Protein AF-A0A6P0XPT6-F1 (afdb_monomer_lite)

pLDDT: mean 74.64, std 11.31, range [41.97, 84.5]

Sequence (40 aa):
MIHNIQDIEGMNSVYAEKLIEVGITNVAELLKKCSSLTGI

Foldseek 3Di:
DWAFPCNDVVDDPVNSVVCVVVVHGTVVSVCVVVVPPPPD

Radius of gyration: 10.14 Å; chains: 1; bounding box: 26×20×23 Å

Structure (mmCIF, N/CA/C/O backbone):
data_AF-A0A6P0XPT6-F1
#
_entry.id   AF-A0A6P0XPT6-F1
#
loop_
_atom_site.group_PDB
_atom_site.id
_atom_site.type_symbol
_atom_site.label_atom_id
_atom_site.label_alt_id
_atom_site.label_comp_id
_atom_site.label_asym_id
_atom_site.label_entity_id
_atom_site.label_seq_id
_atom_site.pdbx_PDB_ins_code
_atom_site.Cartn_x
_atom_site.Cartn_y
_atom_site.Cartn_z
_atom_site.occupancy
_atom_site.B_iso_or_equiv
_atom_site.auth_seq_id
_atom_site.auth_comp_id
_atom_site.auth_asym_id
_atom_site.auth_atom_id
_atom_site.pdbx_PDB_model_num
ATOM 1 N N . MET A 1 1 ? -11.881 9.982 5.169 1.00 48.81 1 MET A N 1
ATOM 2 C CA . MET A 1 1 ? -11.911 9.956 3.692 1.00 48.81 1 MET A CA 1
ATOM 3 C C . MET A 1 1 ? -11.143 8.724 3.252 1.00 48.81 1 MET A C 1
ATOM 5 O O . MET A 1 1 ? -10.002 8.570 3.672 1.00 48.81 1 MET A O 1
ATOM 9 N N . ILE A 1 2 ? -11.788 7.800 2.540 1.00 57.22 2 ILE A N 1
ATOM 10 C CA . ILE A 1 2 ? -11.133 6.591 2.028 1.00 57.22 2 ILE A CA 1
ATOM 11 C C . ILE A 1 2 ? -10.564 6.976 0.666 1.00 57.22 2 ILE A C 1
ATOM 13 O O . ILE A 1 2 ? -11.316 7.097 -0.295 1.00 57.22 2 ILE A O 1
ATOM 17 N N . HIS A 1 3 ? -9.266 7.257 0.608 1.00 70.56 3 HIS A N 1
ATOM 18 C CA . HIS A 1 3 ? -8.597 7.553 -0.655 1.00 70.56 3 HIS A CA 1
ATOM 19 C C . HIS A 1 3 ? -8.232 6.228 -1.322 1.00 70.56 3 HIS A C 1
ATOM 21 O O . HIS A 1 3 ? -7.585 5.367 -0.708 1.00 70.56 3 HIS A O 1
ATOM 27 N N . ASN A 1 4 ? -8.699 6.046 -2.556 1.00 74.44 4 ASN A N 1
ATOM 28 C CA . ASN A 1 4 ? -8.314 4.905 -3.374 1.00 74.44 4 ASN A CA 1
ATOM 29 C C . ASN A 1 4 ? -6.846 5.050 -3.756 1.00 74.44 4 ASN A C 1
ATOM 31 O O . ASN A 1 4 ? -6.375 6.146 -4.040 1.00 74.44 4 ASN A O 1
ATOM 35 N N . ILE A 1 5 ? -6.125 3.933 -3.804 1.00 77.50 5 ILE A N 1
ATOM 36 C CA . ILE A 1 5 ? -4.705 3.950 -4.177 1.00 77.50 5 ILE A CA 1
ATOM 37 C C . ILE A 1 5 ? -4.469 4.503 -5.591 1.00 77.50 5 ILE A C 1
ATOM 39 O O . ILE A 1 5 ? -3.414 5.051 -5.866 1.00 77.50 5 ILE A O 1
ATOM 43 N N . GLN A 1 6 ? -5.465 4.377 -6.469 1.00 76.81 6 GLN A N 1
ATOM 44 C CA . GLN A 1 6 ? -5.432 4.836 -7.859 1.00 76.81 6 GLN A CA 1
ATOM 45 C C . GLN A 1 6 ? -5.516 6.364 -7.978 1.00 76.8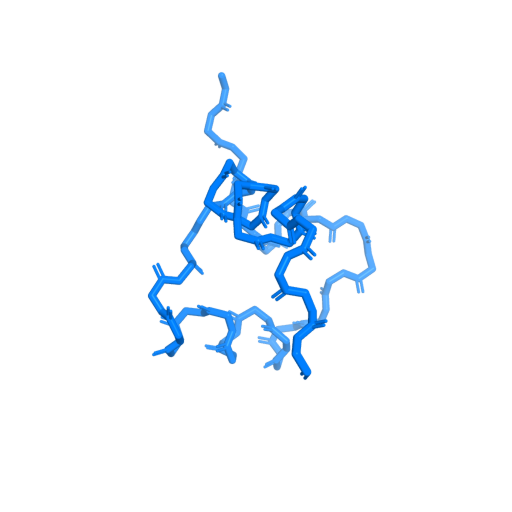1 6 GLN A C 1
ATOM 47 O O . GLN A 1 6 ? -5.223 6.906 -9.033 1.00 76.81 6 GLN A O 1
ATOM 52 N N . ASP A 1 7 ? -5.925 7.039 -6.902 1.00 80.00 7 ASP A N 1
ATOM 53 C CA . ASP A 1 7 ? -6.094 8.493 -6.830 1.00 80.00 7 ASP A CA 1
ATOM 54 C C . ASP A 1 7 ? -4.807 9.205 -6.365 1.00 80.00 7 ASP A C 1
ATOM 56 O O . ASP A 1 7 ? -4.756 10.426 -6.267 1.00 80.00 7 ASP A O 1
ATOM 60 N N . ILE A 1 8 ? -3.749 8.448 -6.049 1.00 79.19 8 ILE A N 1
ATOM 61 C CA . ILE A 1 8 ? -2.461 9.015 -5.645 1.00 79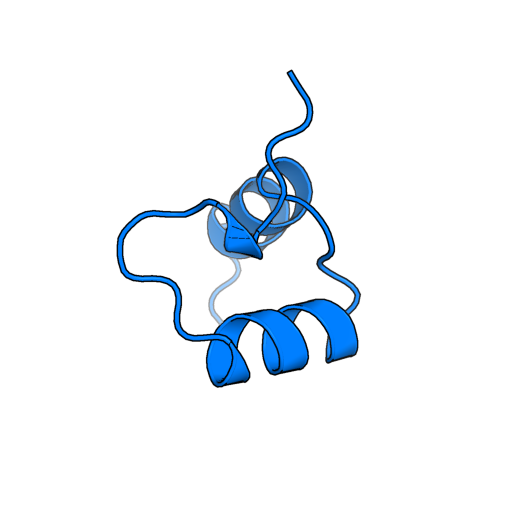.19 8 ILE A CA 1
ATOM 62 C C . ILE A 1 8 ? -1.783 9.649 -6.873 1.00 79.19 8 ILE A C 1
ATOM 64 O O . ILE A 1 8 ? -1.517 8.979 -7.869 1.00 79.19 8 ILE A O 1
ATOM 68 N N . GLU A 1 9 ? -1.447 10.935 -6.781 1.00 76.81 9 GLU A N 1
ATOM 69 C CA . GLU A 1 9 ? -0.639 11.643 -7.784 1.00 76.81 9 GLU A CA 1
ATOM 70 C C . GLU A 1 9 ? 0.683 10.899 -8.047 1.00 76.81 9 GLU A C 1
ATOM 72 O O . GLU A 1 9 ? 1.470 10.645 -7.132 1.00 76.81 9 GLU A O 1
ATOM 77 N N . GLY A 1 10 ? 0.928 10.530 -9.309 1.00 76.75 10 GLY A N 1
ATOM 78 C CA . GLY A 1 10 ? 2.098 9.740 -9.718 1.00 76.75 10 GLY A CA 1
ATOM 79 C C . GLY A 1 10 ? 1.932 8.218 -9.597 1.00 76.75 10 GLY A C 1
ATOM 80 O O . GLY A 1 10 ? 2.866 7.472 -9.899 1.00 76.75 10 GLY A O 1
ATOM 81 N N . MET A 1 11 ? 0.755 7.732 -9.201 1.00 80.94 11 MET A N 1
ATOM 82 C CA . MET A 1 11 ? 0.447 6.308 -9.156 1.00 80.94 11 MET A CA 1
ATOM 83 C C . MET A 1 11 ? 0.135 5.768 -10.548 1.00 80.94 11 MET A C 1
ATOM 85 O O . MET A 1 11 ? -0.868 6.112 -11.167 1.00 80.94 11 MET A O 1
ATOM 89 N N . ASN A 1 12 ? 0.986 4.873 -11.037 1.00 81.56 12 ASN A N 1
ATOM 90 C CA . ASN A 1 12 ? 0.708 4.157 -12.275 1.00 81.56 12 ASN A CA 1
ATOM 91 C C . ASN A 1 12 ? -0.242 2.976 -12.003 1.00 81.56 12 ASN A C 1
ATOM 93 O O . ASN A 1 12 ? -0.098 2.296 -10.983 1.00 81.56 12 ASN A O 1
ATOM 97 N N . SER A 1 13 ? -1.151 2.671 -12.932 1.00 80.06 13 SER A N 1
ATOM 98 C CA . SER A 1 13 ? -2.108 1.557 -12.825 1.00 80.06 13 SER A CA 1
ATOM 99 C C . SER A 1 13 ? -1.418 0.220 -12.545 1.00 80.06 13 SER A C 1
ATOM 101 O O . SER A 1 13 ? -1.893 -0.563 -11.733 1.00 80.06 13 SER A O 1
ATOM 103 N N . VAL A 1 14 ? -0.227 0.013 -13.116 1.00 83.31 14 VAL A N 1
ATOM 104 C CA . VAL A 1 14 ? 0.606 -1.178 -12.875 1.00 83.31 14 VAL A CA 1
ATOM 105 C C . VAL A 1 14 ? 1.057 -1.282 -11.413 1.00 83.31 14 VAL A C 1
ATOM 107 O O . VAL A 1 14 ? 1.120 -2.372 -10.849 1.00 83.31 14 VAL A O 1
ATOM 110 N N . TYR A 1 15 ? 1.384 -0.153 -10.782 1.00 80.50 15 TYR A N 1
ATOM 111 C CA . TYR A 1 15 ? 1.741 -0.117 -9.364 1.00 80.50 15 TYR A CA 1
ATOM 112 C C . TYR A 1 15 ? 0.507 -0.307 -8.484 1.00 80.50 15 TYR A C 1
ATOM 114 O O . TYR A 1 15 ? 0.581 -1.019 -7.487 1.00 80.50 15 TYR A O 1
ATOM 122 N N . ALA A 1 16 ? -0.631 0.275 -8.868 1.00 82.06 16 ALA A N 1
ATOM 123 C CA . ALA A 1 16 ? -1.894 0.066 -8.173 1.00 82.06 16 ALA A CA 1
ATOM 124 C C . ALA A 1 16 ? -2.325 -1.408 -8.198 1.00 82.06 16 ALA A C 1
ATOM 126 O O . ALA A 1 16 ? -2.674 -1.943 -7.150 1.00 82.06 16 ALA A O 1
ATOM 127 N N . GLU A 1 17 ? -2.216 -2.092 -9.338 1.00 84.06 17 GLU A N 1
ATOM 128 C CA . GLU A 1 17 ? -2.486 -3.532 -9.435 1.00 84.06 17 GLU A CA 1
ATOM 129 C C . GLU A 1 17 ? -1.562 -4.349 -8.535 1.00 84.06 17 GLU A C 1
ATOM 131 O O . GLU A 1 17 ? -2.047 -5.147 -7.739 1.00 84.06 17 GLU A O 1
ATOM 136 N N . LYS A 1 18 ? -0.248 -4.087 -8.562 1.00 83.44 18 LYS A N 1
ATOM 1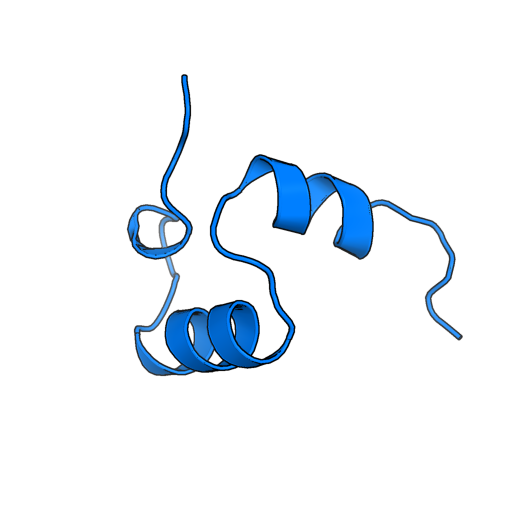37 C CA . LYS A 1 18 ? 0.709 -4.765 -7.670 1.00 83.44 18 LYS A CA 1
ATOM 138 C C . LYS A 1 18 ? 0.370 -4.569 -6.197 1.00 83.44 18 LYS A C 1
ATOM 140 O O . LYS A 1 18 ? 0.547 -5.480 -5.395 1.00 83.44 18 LYS A O 1
ATOM 145 N N . LEU A 1 19 ? -0.103 -3.378 -5.835 1.00 82.25 19 LEU A N 1
ATOM 146 C CA . LEU A 1 19 ? -0.507 -3.058 -4.471 1.00 82.25 19 LEU A CA 1
ATOM 147 C C . LEU A 1 19 ? -1.801 -3.787 -4.090 1.00 82.25 19 LEU A C 1
ATOM 149 O O . LEU A 1 19 ? -1.879 -4.339 -2.994 1.00 82.25 19 LEU A O 1
ATOM 153 N N . ILE A 1 20 ? -2.752 -3.913 -5.016 1.00 83.00 20 ILE A N 1
ATOM 154 C CA . ILE A 1 20 ? -3.960 -4.729 -4.835 1.00 83.00 20 ILE A CA 1
ATOM 155 C C . ILE A 1 20 ? -3.602 -6.214 -4.681 1.00 83.00 20 ILE A C 1
ATOM 157 O O . ILE A 1 20 ? -4.145 -6.864 -3.788 1.00 83.00 20 ILE A O 1
ATOM 161 N N . GLU A 1 21 ? -2.659 -6.741 -5.471 1.00 84.50 21 GLU A N 1
ATOM 162 C CA . GLU A 1 21 ? -2.189 -8.134 -5.371 1.00 84.50 21 GLU A CA 1
ATOM 163 C C . GLU A 1 21 ? -1.591 -8.456 -3.993 1.00 84.50 21 GLU A C 1
ATOM 165 O O . GLU A 1 21 ? -1.789 -9.550 -3.468 1.00 84.50 21 GLU A O 1
ATOM 170 N N . VAL A 1 22 ? -0.917 -7.494 -3.352 1.00 82.25 22 VAL A N 1
ATOM 171 C CA . VAL A 1 22 ? -0.398 -7.646 -1.976 1.00 82.25 22 VAL A CA 1
ATOM 172 C C . VAL A 1 22 ? -1.424 -7.278 -0.888 1.00 82.25 22 VAL A C 1
ATOM 174 O O . VAL A 1 22 ? -1.077 -7.128 0.295 1.00 82.25 22 VAL A O 1
ATOM 177 N N . GLY A 1 23 ? -2.695 -7.137 -1.279 1.00 80.81 23 GLY A N 1
ATOM 178 C CA . GLY A 1 23 ? -3.840 -6.887 -0.403 1.00 80.81 23 GLY A CA 1
ATOM 179 C C . GLY A 1 23 ? -4.006 -5.431 0.029 1.00 80.81 23 GLY A C 1
ATOM 180 O O . GLY A 1 23 ? -4.710 -5.160 0.998 1.00 80.81 23 GLY A O 1
ATOM 181 N N . ILE A 1 24 ? -3.350 -4.489 -0.647 1.00 83.62 24 ILE A N 1
ATOM 182 C CA . ILE A 1 24 ? -3.406 -3.065 -0.332 1.00 83.62 24 ILE A CA 1
ATOM 183 C C . ILE A 1 24 ? -4.336 -2.367 -1.322 1.00 83.62 24 ILE A C 1
ATOM 185 O O . ILE A 1 24 ? -3.975 -2.099 -2.462 1.00 83.62 24 ILE A O 1
ATOM 189 N N . THR A 1 25 ? -5.545 -2.044 -0.874 1.00 82.81 25 THR A N 1
ATOM 190 C CA . THR A 1 25 ? -6.598 -1.464 -1.727 1.00 82.81 25 THR A CA 1
ATOM 191 C C . THR A 1 25 ? -6.852 0.017 -1.466 1.00 82.81 25 THR A C 1
ATOM 193 O O . THR A 1 25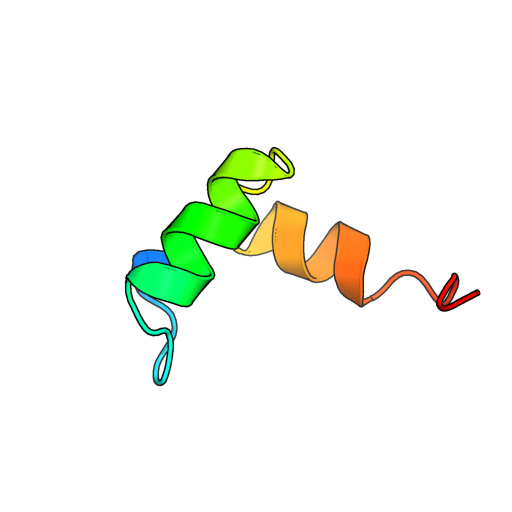 ? -7.501 0.688 -2.266 1.00 82.81 25 THR A O 1
ATOM 196 N N . ASN A 1 26 ? -6.331 0.556 -0.364 1.00 83.75 26 ASN A N 1
ATOM 197 C CA . ASN A 1 26 ? -6.530 1.946 0.029 1.00 83.75 26 ASN A CA 1
ATOM 198 C C . ASN A 1 26 ? -5.241 2.573 0.577 1.00 83.75 26 ASN A C 1
ATOM 200 O O . ASN A 1 26 ? -4.315 1.885 1.013 1.00 83.75 26 ASN A O 1
ATOM 204 N N . VAL A 1 27 ? -5.195 3.905 0.555 1.00 80.31 27 VAL A N 1
ATOM 205 C CA . VAL A 1 27 ? -4.021 4.681 0.985 1.00 80.31 27 VAL A CA 1
ATOM 206 C C . VAL A 1 27 ? -3.709 4.483 2.472 1.00 80.31 27 VAL A C 1
ATOM 208 O O . VAL A 1 27 ? -2.547 4.530 2.865 1.00 80.31 27 VAL A O 1
ATOM 211 N N . ALA A 1 28 ? -4.714 4.213 3.308 1.00 79.56 28 ALA A N 1
ATOM 212 C CA . ALA A 1 28 ? -4.490 3.950 4.729 1.00 79.56 28 ALA A CA 1
ATOM 213 C C . ALA A 1 28 ? -3.707 2.644 4.949 1.00 79.56 28 ALA A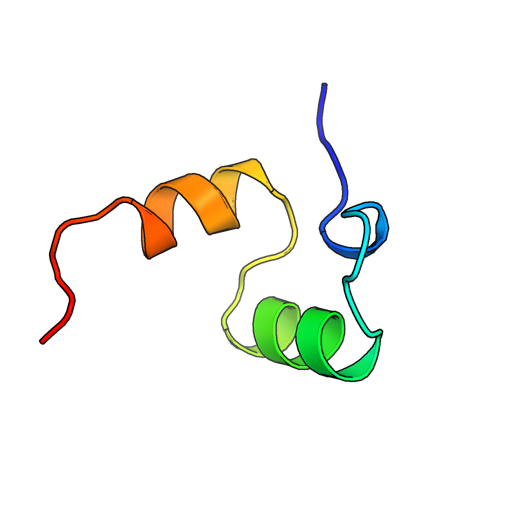 C 1
ATOM 215 O O . ALA A 1 28 ? -2.773 2.621 5.746 1.00 79.56 28 ALA A O 1
ATOM 216 N N . GLU A 1 29 ? -4.030 1.589 4.201 1.00 80.69 29 GLU A N 1
ATOM 217 C CA . GLU A 1 29 ? -3.301 0.319 4.217 1.00 80.69 29 GLU A CA 1
ATOM 218 C C . GLU A 1 29 ? -1.888 0.470 3.632 1.00 80.69 29 GLU A C 1
ATOM 220 O O . GLU A 1 29 ? -0.943 -0.097 4.186 1.00 80.69 29 GLU A O 1
ATOM 225 N N . LEU A 1 30 ? -1.713 1.293 2.582 1.00 80.06 30 LEU A N 1
ATOM 226 C CA . LEU A 1 30 ? -0.383 1.656 2.068 1.00 80.06 30 LEU A CA 1
ATOM 227 C C . LEU A 1 30 ? 0.461 2.322 3.147 1.00 80.06 30 LEU A C 1
ATOM 229 O O . LEU A 1 30 ? 1.569 1.871 3.418 1.00 80.06 30 LEU A O 1
ATOM 233 N N . LEU A 1 31 ? -0.060 3.377 3.774 1.00 78.50 31 LEU A N 1
ATOM 234 C CA . LEU A 1 31 ? 0.647 4.115 4.815 1.00 78.50 31 LEU A CA 1
ATOM 235 C C . LEU A 1 31 ? 0.945 3.218 6.011 1.00 78.50 31 LEU A C 1
ATOM 237 O O . LEU A 1 31 ? 2.050 3.245 6.534 1.00 78.50 31 LEU A O 1
ATOM 241 N N . LYS A 1 32 ? 0.008 2.366 6.418 1.00 79.06 32 LYS A N 1
ATOM 242 C CA . LYS A 1 32 ? 0.205 1.455 7.545 1.00 79.06 32 LYS A CA 1
ATOM 243 C C . LYS A 1 32 ? 1.307 0.427 7.277 1.00 79.06 32 LYS A C 1
ATOM 245 O O . LYS A 1 32 ? 2.134 0.203 8.153 1.00 79.06 32 LYS A O 1
ATOM 250 N N . LYS A 1 33 ? 1.347 -0.174 6.082 1.00 75.00 33 LYS A N 1
ATOM 251 C CA . LYS A 1 33 ? 2.389 -1.149 5.716 1.00 75.00 33 LYS A CA 1
ATOM 252 C C . LYS A 1 33 ? 3.730 -0.494 5.391 1.00 75.00 33 LYS A C 1
ATOM 254 O O . LYS A 1 33 ? 4.760 -1.014 5.797 1.00 75.00 33 LYS A O 1
ATOM 259 N N . CYS A 1 34 ? 3.729 0.633 4.683 1.00 71.19 34 CYS A N 1
ATOM 260 C CA . CYS A 1 34 ? 4.948 1.303 4.229 1.00 71.19 34 CYS A CA 1
ATOM 261 C C . CYS A 1 34 ? 5.585 2.186 5.314 1.00 71.19 34 CYS A C 1
ATOM 263 O O 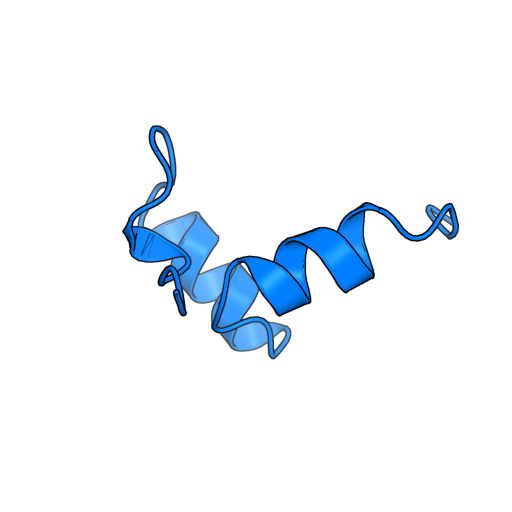. CYS A 1 34 ? 6.788 2.420 5.281 1.00 71.19 34 CYS A O 1
ATOM 265 N N . SER A 1 35 ? 4.800 2.663 6.286 1.00 66.44 35 SER A N 1
ATOM 266 C CA . SER A 1 35 ? 5.300 3.432 7.433 1.00 66.44 35 SER A CA 1
ATOM 267 C C . SER A 1 35 ? 5.721 2.546 8.609 1.00 66.44 35 SER A C 1
ATOM 269 O O . SER A 1 35 ? 6.264 3.055 9.592 1.00 66.44 35 SER A O 1
ATOM 271 N N . SER A 1 36 ? 5.498 1.231 8.533 1.00 58.66 36 SER A N 1
ATOM 272 C CA . SER A 1 36 ? 6.132 0.291 9.450 1.00 58.66 36 SER A CA 1
ATOM 273 C C . SER A 1 36 ? 7.624 0.223 9.125 1.00 58.66 36 SER A C 1
ATOM 275 O O . SER A 1 36 ? 8.008 -0.202 8.043 1.00 58.66 36 SER A O 1
ATOM 277 N N . LEU A 1 37 ? 8.466 0.577 10.101 1.00 54.03 37 LEU A N 1
ATOM 278 C CA . LEU A 1 37 ? 9.940 0.486 10.103 1.00 54.03 37 LEU A CA 1
ATOM 279 C C . LEU A 1 37 ? 10.505 -0.943 9.884 1.00 54.03 37 LEU A C 1
ATOM 281 O O . LEU A 1 37 ? 11.676 -1.203 10.133 1.00 54.03 37 LEU A O 1
ATOM 285 N N . THR A 1 38 ? 9.684 -1.887 9.431 1.00 54.19 38 THR A N 1
ATOM 286 C CA . THR A 1 38 ? 10.048 -3.248 9.025 1.00 54.19 38 THR A CA 1
ATOM 287 C C . THR A 1 38 ? 10.293 -3.256 7.514 1.00 54.19 38 THR A C 1
ATOM 289 O O . THR A 1 38 ? 9.609 -3.912 6.740 1.00 54.19 38 THR A O 1
ATOM 292 N N . GLY A 1 39 ? 11.273 -2.467 7.075 1.00 49.03 39 GLY A N 1
ATOM 293 C CA . GLY A 1 39 ? 12.002 -2.784 5.851 1.00 49.03 39 GLY A CA 1
ATOM 294 C C . GLY A 1 39 ? 13.090 -3.773 6.246 1.00 49.03 39 GLY A C 1
ATOM 295 O O . GLY A 1 39 ? 14.070 -3.355 6.857 1.00 49.03 39 GLY A O 1
ATOM 296 N N . ILE A 1 40 ? 12.857 -5.066 6.015 1.00 41.97 40 ILE A N 1
ATOM 297 C CA . ILE A 1 40 ? 13.860 -6.128 6.205 1.00 41.97 40 ILE A CA 1
ATOM 298 C C . ILE A 1 40 ? 14.668 -6.253 4.918 1.00 41.97 40 ILE A C 1
ATOM 300 O O . ILE A 1 40 ? 14.019 -6.256 3.846 1.00 41.97 40 ILE A O 1
#

Secondary structure (DSSP, 8-state):
---BGGGSTT--HHHHHHHHHTT--BHHHHHHHHSSS---

=== Feature glossary ===
The record interleaves many kinds of information about one protein. Here is each kind framed as the question it answers.

Q: What does the local fold look like, residue by residue?
A: The Foldseek 3Di string encodes local tertiary geometry as a 20-letter alphabet — one character per residue — derived from the relative positions of nearby Cα atoms. Unlike the amino-acid sequence, 3Di is a direct function of the 3D structure, so two proteins with the same fold have similar 3Di strings even at low sequence identity.

Q: Which residues are in helices, strands, or loops?
A: The SS8 string is DSSP's per-residue secondary-structure call. α-helix (H) means an i→i+4 H-bond ladder; β-strand (E) means the residue participates in a β-sheet; 3₁₀ (G) and π (I) are tighter and wider helices; T/S are turns/bends; '-' is loop.

Q: How big and how compact is the whole molecule?
A: Radius of gyration (Rg) is the root-mean-square distance of Cα atoms from their centroid — a single number for overall size and compactness. A globular domain of N residues has Rg ≈ 2.2·N^0.38 Å; an extended or disordered chain has a much larger Rg. The Cα contact count is the number of residue pairs whose Cα atoms are within 8 Å and are more than four positions apart in sequence — a standard proxy for tertiary packing density. The bounding box is the smallest axis-aligned box enclosing all Cα atoms.

Q: Where is each backbone atom in 3D?
A: Structure coordinates are given as an mmCIF _atom_site loop: one row per atom with element, residue name, chain id, sequence number, and x/y/z position in Å. Only the four main-chain atoms per residue are included here; side chains are omitted to keep the record compact.

Q: What is the amino-acid chain?
A: Primary structure: the covalent order of the twenty standard amino acids along the backbone. Two proteins with the same sequence will (almost always) fold to the same structure; two with 30% identity often share a fold but not the details.

Q: What if only a Cα trace is available?
A: Three-state secondary structure (P-SEA) collapses the eight DSSP classes into helix (a), strand (b), and coil (c). P-SEA assigns these from Cα geometry alone — distances and angles — without requiring backbone oxygens, so it works on any Cα trace.

Q: What family and function is it annotated with?
A: Database cross-references. InterPro integrates a dozen domain/family signature databases into unified entries with residue-range hits. GO terms attach function/process/location labels with evidence codes. CATH codes position the fold in a four-level structural taxonomy. Organism is the NCBI-taxonomy species name.

Q: How confident is the AlphaFold model at each residue?
A: pLDDT is the predicted lDDT-Cα score: AlphaFold's confidence that the local environment of each residue (all inter-atomic distances within 15 Å) is correctly placed. It is a per-residue number between 0 and 100, with higher meaning more reliable.

Q: How mobile is each atom in the crystal?
A: B-factor (Debye–Waller factor) reflects atomic displacement in the crystal lattice. It is an experimental observable (units Å²), not a prediction; low values mean the atom is pinned down, high values mean it moves or is heterogeneous across the crystal.

Q: Which residues are buried vs exposed?
A: SASA measures how much of the protein is reachable by solvent. It is computed by rolling a water-sized probe over the atomic surface and summing the exposed area (Å²). Per-residue SASA distinguishes core (buried, low SASA) from surface (exposed, high SASA) residues; total SASA is a whole-molecule size measure.

Q: What do the diagnostic plots show?
A: Plot images: a contact map (which residues are close in 3D, as an N×N binary image), a Ramachandran scatter (backbone torsion angles, revealing secondary-structure composition at a glance), and — for AlphaFold structures — a PAE heatmap (pairwise prediction confidence).

Q: What known structures does this most resemble?
A: The Foldseek neighbor list gives the closest experimentally determined structures in the PDB, ranked by structural alignment. TM-score near 1 means near-identical fold; near 0.3 means only rough topology match. This is how one finds what a novel AlphaFold prediction most resembles in the solved-structure universe.

Q: Are the domains correctly placed relative to each other?
A: Predicted aligned error is AlphaFold's pairwise confidence. Unlike pLDDT (per-residue), PAE is per-residue-pair and captures whether two parts of the structure are correctly placed relative to each other. Units are ångströms of expected positional error.

Q: What do the rendered images show?
A: Structure images are PyMOL renders from six orthogonal camera directions. Cartoon representation draws helices as coils and strands as arrows; sticks shows the backbone as bonds; surface shows the solvent-excluded envelope. Rainbow coloring maps sequence position to hue (blue→red, N→C); chain coloring assigns a distinct color per polypeptide.

Q: What are the backbone torsion angles?
A: φ (phi) and ψ (psi) are the two rotatable backbone dihedrals per residue: φ is the C(i-1)–N–Cα–C torsion, ψ is the N–Cα–C–N(i+1) torsion, both in degrees on (−180°, 180°]. α-helical residues cluster near (−60°, −45°); β-strand residues near (−120°, +130°). A Ramachandran plot is simply a scatter of (φ, ψ) for every residue.